Protein AF-A0A8H3E173-F1 (afdb_monomer_lite)

pLDDT: mean 79.34, std 15.33, range [39.03, 93.38]

Structure (mmCIF, N/CA/C/O backbone):
data_AF-A0A8H3E173-F1
#
_entry.id   AF-A0A8H3E173-F1
#
loop_
_atom_site.group_PDB
_atom_site.id
_atom_site.type_symbol
_atom_site.label_atom_id
_atom_site.label_alt_id
_atom_site.label_comp_id
_atom_site.label_asym_id
_atom_site.label_entity_id
_atom_site.label_seq_id
_atom_site.pdbx_PDB_ins_code
_atom_site.Cartn_x
_atom_site.Cartn_y
_atom_site.Cartn_z
_atom_site.occupancy
_atom_site.B_iso_or_equiv
_atom_site.auth_seq_id
_atom_site.auth_comp_id
_atom_site.auth_asym_id
_atom_site.auth_atom_id
_atom_site.pdbx_PDB_model_num
ATOM 1 N N . MET A 1 1 ? 4.899 8.721 -12.997 1.00 82.88 1 MET A N 1
ATOM 2 C CA . MET A 1 1 ? 3.476 8.652 -12.603 1.00 82.88 1 MET A CA 1
ATOM 3 C C . MET A 1 1 ? 3.398 8.851 -11.104 1.00 82.88 1 MET A C 1
ATOM 5 O O . MET A 1 1 ? 4.153 8.197 -10.402 1.00 82.88 1 MET A O 1
ATOM 9 N N . PHE A 1 2 ? 2.542 9.755 -10.637 1.00 87.56 2 PHE A N 1
ATOM 10 C CA . PHE A 1 2 ? 2.332 10.040 -9.216 1.00 87.56 2 PHE A CA 1
ATOM 11 C C . PHE A 1 2 ? 0.878 9.731 -8.856 1.00 87.56 2 PHE A C 1
ATOM 13 O O . PHE A 1 2 ? -0.016 10.046 -9.642 1.00 87.56 2 PHE A O 1
ATOM 20 N N . MET A 1 3 ? 0.651 9.103 -7.707 1.00 89.81 3 MET A N 1
ATOM 21 C CA . MET A 1 3 ? -0.681 8.792 -7.191 1.00 89.81 3 MET A CA 1
ATOM 22 C C . MET A 1 3 ? -0.664 8.699 -5.668 1.00 89.81 3 MET A C 1
ATOM 24 O O . MET A 1 3 ? 0.339 8.306 -5.083 1.00 89.81 3 MET A O 1
ATOM 28 N N . GLU A 1 4 ? -1.789 9.019 -5.040 1.00 90.00 4 GLU A N 1
ATOM 29 C CA . GLU A 1 4 ? -1.986 8.853 -3.600 1.00 90.00 4 GLU A CA 1
ATOM 30 C C . GLU A 1 4 ? -2.908 7.656 -3.358 1.00 90.00 4 GLU A C 1
ATOM 32 O O . GLU A 1 4 ? -3.947 7.521 -4.009 1.00 90.00 4 GLU A O 1
ATOM 37 N N . LEU A 1 5 ? -2.521 6.765 -2.448 1.00 86.81 5 LEU A N 1
ATOM 38 C CA . LEU A 1 5 ? -3.260 5.552 -2.118 1.00 86.81 5 LEU A CA 1
ATOM 39 C C . LEU A 1 5 ? -3.478 5.457 -0.609 1.00 86.81 5 LEU A C 1
ATOM 41 O O . LEU A 1 5 ? -2.612 5.810 0.183 1.00 86.81 5 LEU A O 1
ATOM 45 N N . ASN A 1 6 ? -4.614 4.888 -0.213 1.00 87.31 6 ASN A N 1
ATOM 46 C CA . ASN A 1 6 ? -4.816 4.375 1.138 1.00 87.31 6 ASN A CA 1
ATOM 47 C C . ASN A 1 6 ? -5.054 2.863 1.053 1.00 87.31 6 ASN A C 1
ATOM 49 O O . ASN A 1 6 ? -6.160 2.404 0.745 1.00 87.31 6 ASN A O 1
ATOM 53 N N . ALA A 1 7 ? -3.989 2.092 1.254 1.00 85.81 7 ALA A N 1
ATOM 54 C CA . ALA A 1 7 ? -3.975 0.658 1.019 1.00 85.81 7 ALA A CA 1
ATOM 55 C C . ALA A 1 7 ? -3.100 -0.057 2.041 1.00 85.81 7 ALA A C 1
ATOM 57 O O . ALA A 1 7 ? -2.172 0.528 2.578 1.00 85.81 7 ALA A O 1
ATOM 58 N N . SER A 1 8 ? -3.355 -1.345 2.272 1.00 86.50 8 SER A N 1
ATOM 59 C CA . SER A 1 8 ? -2.430 -2.193 3.039 1.00 86.50 8 SER A CA 1
ATOM 60 C C . SER A 1 8 ? -1.426 -2.897 2.129 1.00 86.50 8 SER A C 1
ATOM 62 O O . SER A 1 8 ? -0.326 -3.255 2.547 1.00 86.50 8 SER A O 1
ATOM 64 N N . THR A 1 9 ? -1.818 -3.138 0.879 1.00 90.44 9 THR A N 1
ATOM 65 C CA . THR A 1 9 ? -0.985 -3.779 -0.139 1.00 90.44 9 THR A CA 1
ATOM 66 C C . THR A 1 9 ? -1.381 -3.256 -1.517 1.00 90.44 9 THR A C 1
ATOM 68 O O . THR A 1 9 ? -2.565 -3.000 -1.759 1.00 90.44 9 THR A O 1
ATOM 71 N N . PHE A 1 10 ? -0.434 -3.168 -2.444 1.00 91.25 10 PHE A N 1
ATOM 72 C CA . PHE A 1 10 ? -0.756 -2.980 -3.856 1.00 91.25 10 PHE A CA 1
ATOM 73 C C . PHE A 1 10 ? 0.193 -3.772 -4.746 1.00 91.25 10 PH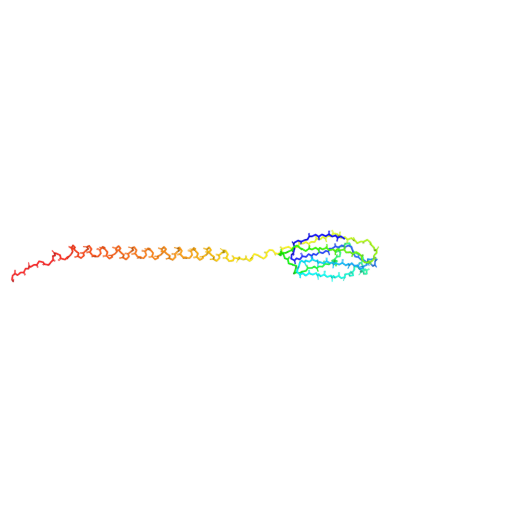E A C 1
ATOM 75 O O . PHE A 1 10 ? 1.341 -4.045 -4.390 1.00 91.25 10 PHE A O 1
ATOM 82 N N . VAL A 1 11 ? -0.305 -4.142 -5.920 1.00 92.69 11 VAL A N 1
ATOM 83 C CA . VAL A 1 11 ? 0.431 -4.894 -6.929 1.00 92.69 11 VAL A CA 1
ATOM 84 C C . VAL A 1 11 ? 0.259 -4.208 -8.270 1.00 92.69 11 VAL A C 1
ATOM 86 O O . VAL A 1 11 ? -0.843 -3.817 -8.658 1.00 92.69 11 VAL A O 1
ATOM 89 N N . MET A 1 12 ? 1.363 -4.086 -8.989 1.00 91.69 12 MET A N 1
ATOM 90 C CA . MET A 1 12 ? 1.410 -3.460 -10.294 1.00 91.69 12 MET A CA 1
ATOM 91 C C . MET A 1 12 ? 1.848 -4.463 -11.354 1.00 91.69 12 MET A C 1
ATOM 93 O O . MET A 1 12 ? 2.872 -5.138 -11.214 1.00 91.69 12 MET A O 1
ATOM 97 N N . TYR A 1 13 ? 1.085 -4.502 -12.441 1.00 91.31 13 TYR A N 1
ATOM 98 C CA . TYR A 1 13 ? 1.345 -5.297 -13.627 1.00 91.31 13 TYR A CA 1
ATOM 99 C C . TYR A 1 13 ? 1.519 -4.405 -14.850 1.00 91.31 13 TYR A C 1
ATOM 101 O O . TYR A 1 13 ? 0.906 -3.341 -14.967 1.00 91.31 13 TYR A O 1
ATOM 109 N N . GLY A 1 14 ? 2.326 -4.870 -15.790 1.00 90.62 14 GLY A N 1
ATOM 110 C CA . GLY A 1 14 ? 2.531 -4.198 -17.060 1.00 90.62 14 GLY A CA 1
ATOM 111 C C . GLY A 1 14 ? 3.533 -4.924 -17.947 1.00 90.62 14 GLY A C 1
ATOM 112 O O . GLY A 1 14 ? 4.022 -6.001 -17.584 1.00 90.62 14 GLY A O 1
ATOM 113 N N . PRO A 1 15 ? 3.839 -4.341 -19.115 1.00 89.19 15 PRO A N 1
ATOM 114 C CA . PRO A 1 15 ? 4.714 -4.954 -20.092 1.00 89.19 15 PRO A CA 1
ATOM 115 C C . PRO A 1 15 ? 6.145 -5.089 -19.575 1.00 89.19 15 PRO A C 1
ATOM 117 O O . PRO A 1 15 ? 6.719 -4.159 -19.005 1.00 89.19 15 PRO A O 1
ATOM 120 N N . CYS A 1 16 ? 6.727 -6.256 -19.820 1.00 88.38 16 CYS A N 1
ATOM 121 C CA . CYS A 1 16 ? 8.127 -6.557 -19.576 1.00 88.38 16 CYS A CA 1
ATOM 122 C C . CYS A 1 16 ? 8.744 -7.248 -20.795 1.00 88.38 16 CYS A C 1
ATOM 124 O O . CYS A 1 16 ? 8.045 -7.835 -21.618 1.00 88.38 16 CYS A O 1
ATOM 126 N N . GLY A 1 17 ? 10.067 -7.191 -20.926 1.00 86.88 17 GLY A N 1
ATOM 127 C CA . GLY A 1 17 ? 10.761 -7.781 -22.071 1.00 86.88 17 GLY A CA 1
ATOM 128 C C . GLY A 1 17 ? 12.201 -7.295 -22.205 1.00 86.88 17 GLY A C 1
ATOM 129 O O . GLY A 1 17 ? 12.649 -6.490 -21.394 1.00 86.88 17 GLY A O 1
ATOM 130 N N . PRO A 1 18 ? 12.950 -7.743 -23.221 1.00 85.00 18 PRO A N 1
ATOM 131 C CA . PRO A 1 18 ? 14.405 -7.568 -23.251 1.00 85.00 18 PRO A CA 1
ATOM 132 C C . PRO A 1 18 ? 14.830 -6.120 -23.521 1.00 85.00 18 PRO A C 1
ATOM 134 O O . PRO A 1 18 ? 15.9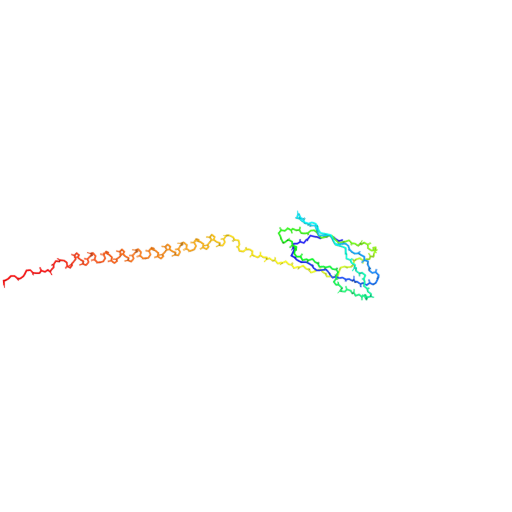54 -5.739 -23.220 1.00 85.00 18 PRO A O 1
ATOM 137 N N . LYS A 1 19 ? 13.920 -5.308 -24.073 1.00 83.06 19 LYS A N 1
ATOM 138 C CA . LYS A 1 19 ? 14.118 -3.875 -24.337 1.00 83.06 19 LYS A CA 1
ATOM 139 C C . LYS A 1 19 ? 13.587 -2.967 -23.222 1.00 83.06 19 LYS A C 1
ATOM 141 O O . LYS A 1 19 ? 13.671 -1.749 -23.345 1.00 83.06 19 LYS A O 1
ATOM 146 N N . HIS A 1 20 ? 13.003 -3.538 -22.170 1.00 82.56 20 HIS A N 1
ATOM 147 C CA . HIS A 1 20 ? 12.544 -2.776 -21.013 1.00 82.56 20 HIS A CA 1
ATOM 148 C C . HIS A 1 20 ? 13.702 -2.533 -20.042 1.00 82.56 20 HIS A C 1
ATOM 150 O O . HIS A 1 20 ? 14.688 -3.264 -20.047 1.00 82.56 20 HIS A O 1
ATOM 156 N N . GLY A 1 21 ? 13.596 -1.481 -19.232 1.00 86.75 21 GLY A N 1
ATOM 157 C CA . GLY A 1 21 ? 14.697 -0.997 -18.406 1.00 86.75 21 GLY A CA 1
ATOM 158 C C . GLY A 1 21 ? 14.450 -1.112 -16.906 1.00 86.75 21 GLY A C 1
ATOM 159 O O . GLY A 1 21 ? 13.714 -1.974 -16.416 1.00 86.75 21 GLY A O 1
ATOM 160 N N . LEU A 1 22 ? 15.085 -0.210 -16.168 1.00 89.88 22 LEU A N 1
ATOM 161 C CA . LEU A 1 22 ? 14.902 -0.066 -14.732 1.00 89.88 22 LEU A CA 1
ATOM 162 C C . LEU A 1 22 ? 13.744 0.892 -14.441 1.00 89.88 22 LEU A C 1
ATOM 164 O O . LEU A 1 22 ? 13.593 1.928 -15.085 1.00 89.88 22 LEU A O 1
ATOM 168 N N . MET A 1 23 ? 12.961 0.550 -13.431 1.00 90.75 23 MET A N 1
ATOM 169 C CA . MET A 1 23 ? 11.872 1.352 -12.889 1.00 90.75 23 MET A CA 1
ATOM 170 C C . MET A 1 23 ? 12.192 1.675 -11.435 1.00 90.75 23 MET A C 1
ATOM 172 O O . MET A 1 23 ? 12.660 0.808 -10.705 1.00 90.75 23 MET A O 1
ATOM 176 N N . ARG A 1 24 ? 11.925 2.901 -10.994 1.00 92.50 24 ARG A N 1
ATOM 177 C CA . ARG A 1 24 ? 11.987 3.284 -9.584 1.00 92.50 24 ARG A CA 1
ATOM 178 C C . ARG A 1 24 ? 10.576 3.453 -9.049 1.00 92.50 24 ARG A C 1
ATOM 180 O O . ARG A 1 24 ? 9.769 4.147 -9.657 1.00 92.50 24 ARG A O 1
ATOM 187 N N . VAL A 1 25 ? 10.307 2.812 -7.920 1.00 92.56 25 VAL A N 1
ATOM 188 C CA . VAL A 1 25 ? 9.087 2.984 -7.139 1.00 92.56 25 VAL A CA 1
ATOM 189 C C . VAL A 1 25 ? 9.475 3.619 -5.824 1.00 92.56 25 VAL A C 1
ATOM 191 O O . VAL A 1 25 ? 10.269 3.054 -5.074 1.00 92.56 25 VAL A O 1
ATOM 194 N N . THR A 1 26 ? 8.912 4.781 -5.555 1.00 93.38 26 THR A N 1
ATOM 195 C CA . THR A 1 26 ? 9.029 5.462 -4.274 1.00 93.38 26 THR A CA 1
ATOM 196 C C . THR A 1 26 ? 7.653 5.471 -3.635 1.00 93.38 26 THR A C 1
ATOM 198 O O . THR A 1 26 ? 6.680 5.854 -4.278 1.00 93.38 26 THR A O 1
ATOM 201 N N . ILE A 1 27 ? 7.578 5.011 -2.395 1.00 92.38 27 ILE A N 1
ATOM 202 C CA . ILE A 1 27 ? 6.388 5.024 -1.554 1.00 92.38 27 ILE A CA 1
ATOM 203 C C . ILE A 1 27 ? 6.737 5.913 -0.373 1.00 92.38 27 ILE A C 1
ATOM 205 O O . ILE A 1 27 ? 7.604 5.561 0.423 1.00 92.38 27 ILE A O 1
ATOM 209 N N . ASP A 1 28 ? 6.109 7.074 -0.291 1.00 91.25 28 ASP A N 1
ATOM 210 C CA . ASP A 1 28 ? 6.354 8.034 0.771 1.00 91.25 28 ASP A CA 1
ATOM 211 C C . ASP A 1 28 ? 5.118 8.193 1.650 1.00 91.25 28 ASP A C 1
ATOM 213 O O . ASP A 1 28 ? 3.999 8.350 1.166 1.00 91.25 28 ASP A O 1
ATOM 217 N N . ASN A 1 29 ? 5.322 8.143 2.958 1.00 86.31 29 ASN A N 1
ATOM 218 C CA . ASN A 1 29 ? 4.293 8.360 3.959 1.00 86.31 29 ASN A CA 1
ATOM 219 C C . ASN A 1 29 ? 4.904 9.177 5.098 1.00 86.31 29 ASN A C 1
ATOM 221 O O . ASN A 1 29 ? 6.105 9.133 5.348 1.00 86.31 29 ASN A O 1
ATOM 225 N N . LYS A 1 30 ? 4.060 9.860 5.871 1.00 79.81 30 LYS A N 1
ATOM 226 C CA . LYS A 1 30 ? 4.444 10.639 7.057 1.00 79.81 30 LYS A CA 1
ATOM 227 C C . LYS A 1 30 ? 5.308 9.872 8.066 1.00 79.81 30 LYS A C 1
ATOM 229 O O . LYS A 1 30 ? 5.972 10.506 8.879 1.00 79.81 30 LYS A O 1
ATOM 234 N N . ILE A 1 31 ? 5.246 8.540 8.063 1.00 77.19 31 ILE A N 1
ATOM 235 C CA . ILE A 1 31 ? 5.968 7.673 9.003 1.00 77.19 31 ILE A CA 1
ATOM 236 C C . ILE A 1 31 ? 7.250 7.109 8.379 1.00 77.19 31 ILE A C 1
ATOM 238 O O . ILE A 1 31 ? 8.263 6.992 9.066 1.00 77.19 31 ILE A O 1
ATOM 242 N N . GLN A 1 32 ? 7.213 6.735 7.099 1.00 78.88 32 GLN A N 1
ATOM 243 C CA . GLN A 1 32 ? 8.311 6.040 6.439 1.00 78.88 32 GLN A CA 1
ATOM 244 C C . GLN A 1 32 ? 8.297 6.302 4.934 1.00 78.88 32 GLN A C 1
ATOM 246 O O . GLN A 1 32 ? 7.261 6.163 4.286 1.00 78.88 32 GLN A O 1
ATOM 251 N N . SER A 1 33 ? 9.478 6.579 4.386 1.00 86.19 33 SER A N 1
ATOM 252 C CA . SER A 1 33 ? 9.726 6.627 2.947 1.00 86.19 33 SER A CA 1
ATOM 253 C C . SER A 1 33 ? 10.488 5.370 2.523 1.00 86.19 33 SER A C 1
ATOM 255 O O . SER A 1 33 ? 11.531 5.034 3.089 1.00 86.19 33 SER A O 1
ATOM 257 N N . GLN A 1 34 ? 9.972 4.653 1.531 1.00 88.88 34 GLN A N 1
ATOM 258 C CA . GLN A 1 34 ? 10.586 3.470 0.938 1.00 88.88 34 GLN A CA 1
ATOM 259 C C . GLN A 1 34 ? 10.850 3.717 -0.542 1.00 88.88 34 GLN A C 1
ATOM 261 O O . GLN A 1 34 ? 10.001 4.230 -1.264 1.00 88.88 34 GLN A O 1
ATOM 266 N N . GLN A 1 35 ? 12.026 3.318 -1.016 1.00 92.50 35 GLN A N 1
ATOM 267 C CA . GLN A 1 35 ? 12.379 3.407 -2.426 1.00 92.50 35 GLN A CA 1
ATOM 268 C C . GLN A 1 35 ? 12.939 2.072 -2.896 1.00 92.50 35 GLN A C 1
ATOM 270 O O . GLN A 1 35 ? 13.853 1.521 -2.283 1.00 92.50 35 GLN A O 1
ATOM 275 N N . GLN A 1 36 ? 12.427 1.576 -4.017 1.00 92.00 36 GLN A N 1
ATOM 276 C CA . GLN A 1 36 ? 12.883 0.340 -4.629 1.00 92.00 36 GLN A CA 1
ATOM 277 C C . GLN A 1 36 ? 13.094 0.524 -6.129 1.00 92.00 36 GLN A C 1
ATOM 279 O O . GLN A 1 36 ? 12.267 1.100 -6.834 1.00 92.00 36 GLN A O 1
ATOM 284 N N . ILE A 1 37 ? 14.217 0.011 -6.625 1.00 92.12 37 ILE A N 1
ATOM 285 C CA . ILE A 1 37 ? 14.499 -0.065 -8.057 1.00 92.12 37 ILE A CA 1
ATOM 286 C C . ILE A 1 37 ? 14.173 -1.483 -8.515 1.00 92.12 37 ILE A C 1
ATOM 288 O O . ILE A 1 37 ? 14.640 -2.457 -7.925 1.00 92.12 37 ILE A O 1
ATOM 292 N N . VAL A 1 38 ? 13.368 -1.595 -9.565 1.00 90.12 38 VAL A N 1
ATOM 293 C CA . VAL A 1 38 ? 12.924 -2.861 -10.134 1.00 90.12 38 VAL A CA 1
ATOM 294 C C . VAL A 1 38 ? 13.418 -3.004 -11.558 1.00 90.12 38 VAL A C 1
ATOM 296 O O . VAL A 1 38 ? 13.330 -2.081 -12.369 1.00 90.12 38 VAL A O 1
ATOM 299 N N . ASN A 1 39 ? 13.910 -4.197 -11.872 1.00 89.44 39 ASN A N 1
ATOM 300 C CA . ASN A 1 39 ? 14.286 -4.551 -13.223 1.00 89.44 39 ASN A CA 1
ATOM 301 C C . ASN A 1 39 ? 13.088 -5.124 -13.990 1.00 89.44 39 ASN A C 1
ATOM 303 O O . ASN A 1 39 ? 12.568 -6.186 -13.648 1.00 89.44 39 ASN A O 1
ATOM 307 N N . THR A 1 40 ? 12.675 -4.422 -15.044 1.00 87.31 40 THR A N 1
ATOM 308 C CA . THR A 1 40 ? 11.599 -4.859 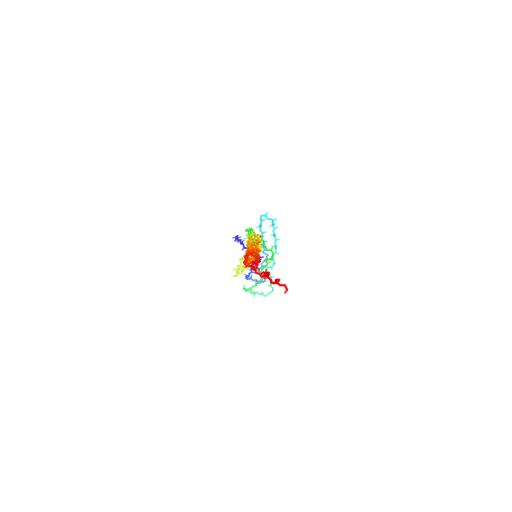-15.945 1.00 87.31 40 THR A CA 1
ATOM 309 C C . THR A 1 40 ? 12.133 -5.546 -17.207 1.00 87.31 40 THR A C 1
ATOM 311 O O . THR A 1 40 ? 11.348 -6.040 -18.019 1.00 87.31 40 THR A O 1
ATOM 314 N N . SER A 1 41 ? 13.462 -5.650 -17.358 1.00 87.88 41 SER A N 1
ATOM 315 C CA . SER A 1 41 ? 14.079 -6.443 -18.423 1.00 87.88 41 SER A CA 1
ATOM 316 C C . SER A 1 41 ? 13.870 -7.937 -18.180 1.00 87.88 41 SER A C 1
ATOM 318 O O . SER A 1 41 ? 14.214 -8.476 -17.126 1.00 87.88 41 SER A O 1
ATOM 320 N N . ARG A 1 42 ? 13.281 -8.621 -19.161 1.00 85.88 42 ARG A N 1
ATOM 321 C CA . ARG A 1 42 ? 13.092 -10.079 -19.145 1.00 85.88 42 ARG A CA 1
ATOM 322 C C . ARG A 1 42 ? 13.422 -10.680 -20.507 1.00 85.88 42 ARG A C 1
ATOM 324 O O . ARG A 1 42 ? 13.201 -10.016 -21.512 1.00 85.88 42 ARG A O 1
ATOM 331 N N . PRO A 1 43 ? 13.913 -11.929 -20.576 1.00 85.75 43 PRO A N 1
ATOM 332 C CA . PRO A 1 43 ? 14.263 -12.554 -21.852 1.00 85.75 43 PRO A CA 1
ATOM 333 C C . PRO A 1 43 ? 13.047 -12.748 -22.769 1.00 85.75 43 PRO A C 1
ATOM 335 O O . PRO A 1 43 ? 13.175 -12.671 -23.987 1.00 85.75 43 PRO A O 1
ATOM 338 N N . ILE A 1 44 ? 11.865 -12.961 -22.188 1.00 85.75 44 ILE A N 1
ATOM 339 C CA . ILE A 1 44 ? 10.608 -13.157 -22.912 1.00 85.75 44 ILE A CA 1
ATOM 340 C C . ILE A 1 44 ? 9.756 -11.904 -22.737 1.00 85.75 44 ILE A C 1
ATOM 342 O O . ILE A 1 44 ? 9.525 -11.466 -21.608 1.00 85.75 44 ILE A O 1
ATOM 346 N N . ALA A 1 45 ? 9.303 -11.337 -23.856 1.00 87.56 45 ALA A N 1
ATOM 347 C CA . ALA A 1 45 ? 8.378 -10.215 -23.842 1.00 87.56 45 ALA A CA 1
ATOM 348 C C . ALA A 1 45 ? 6.969 -10.690 -23.464 1.00 87.56 45 ALA A C 1
ATOM 350 O O . ALA A 1 45 ? 6.474 -11.678 -24.004 1.00 87.56 45 ALA A O 1
ATOM 351 N N . SER A 1 46 ? 6.325 -9.986 -22.541 1.00 87.31 46 SER A N 1
ATOM 352 C CA . SER A 1 46 ? 4.941 -10.231 -22.144 1.00 87.31 46 SER A CA 1
ATOM 353 C C . SER A 1 46 ? 4.304 -8.922 -21.700 1.00 87.31 46 SER A C 1
ATOM 355 O O . SER A 1 46 ? 4.969 -8.077 -21.107 1.00 87.31 46 SER A O 1
ATOM 357 N N . ASN A 1 47 ? 3.016 -8.753 -21.987 1.00 85.19 47 ASN A N 1
ATOM 358 C CA . ASN A 1 47 ? 2.290 -7.526 -21.661 1.00 85.19 47 ASN A CA 1
ATOM 359 C C . ASN A 1 47 ? 1.839 -7.475 -20.195 1.00 85.19 47 ASN A C 1
ATOM 361 O O . ASN A 1 47 ? 1.676 -6.386 -19.660 1.00 85.19 47 ASN A O 1
ATOM 365 N N . SER A 1 48 ? 1.722 -8.633 -19.536 1.00 87.44 48 SER A N 1
ATOM 366 C CA . SER A 1 48 ? 1.093 -8.766 -18.216 1.00 87.44 48 SER A CA 1
ATOM 367 C C . SER A 1 48 ? 2.053 -9.353 -17.178 1.00 87.44 48 SER A C 1
ATOM 369 O O . SER A 1 48 ? 1.775 -10.366 -16.534 1.00 87.44 48 SER A O 1
ATOM 371 N N . CYS A 1 49 ? 3.225 -8.741 -17.019 1.00 89.56 49 CYS A N 1
ATOM 372 C CA . CYS A 1 49 ? 4.207 -9.155 -16.022 1.00 89.56 49 CYS A CA 1
ATOM 373 C C . CYS A 1 49 ? 3.944 -8.475 -14.680 1.00 89.56 49 CYS A C 1
ATOM 375 O O . CYS A 1 49 ? 3.582 -7.302 -14.645 1.00 89.56 49 CYS A O 1
ATOM 377 N N . LEU A 1 50 ? 4.189 -9.173 -13.567 1.00 91.00 50 LEU A N 1
ATOM 378 C CA . LEU A 1 50 ? 4.260 -8.527 -12.255 1.00 91.00 50 LEU A CA 1
ATOM 379 C C . LEU A 1 50 ? 5.511 -7.645 -12.218 1.00 91.00 50 LEU A C 1
ATOM 381 O O . LEU A 1 50 ? 6.634 -8.150 -12.302 1.00 91.00 50 LEU A O 1
ATOM 385 N N . LEU A 1 51 ? 5.295 -6.334 -12.127 1.00 90.44 51 LEU A N 1
ATOM 386 C CA . LEU A 1 51 ? 6.354 -5.331 -12.096 1.00 90.44 51 LEU A CA 1
ATOM 387 C C . LEU A 1 51 ? 6.745 -4.997 -10.664 1.00 90.44 51 LEU A C 1
ATOM 389 O O . LEU A 1 51 ? 7.924 -4.858 -10.381 1.00 90.44 51 LEU A O 1
ATOM 393 N N . PHE A 1 52 ? 5.780 -4.875 -9.756 1.00 92.00 52 PHE A N 1
ATOM 394 C CA . PHE A 1 52 ? 6.064 -4.503 -8.375 1.00 92.00 52 PHE A CA 1
ATOM 395 C C . PHE A 1 52 ? 4.956 -4.969 -7.431 1.00 92.00 52 PHE A C 1
ATOM 397 O O . PHE A 1 52 ? 3.790 -5.033 -7.821 1.00 92.00 52 PHE A O 1
ATOM 404 N N . GLN A 1 53 ? 5.324 -5.262 -6.185 1.00 93.06 53 GLN A N 1
ATOM 405 C CA . GLN A 1 53 ? 4.387 -5.544 -5.104 1.00 93.06 53 GLN A CA 1
ATOM 406 C C . GLN A 1 53 ? 4.863 -4.874 -3.814 1.00 93.06 53 GLN A C 1
ATOM 408 O O . GLN A 1 53 ? 6.032 -4.994 -3.450 1.00 93.06 53 GLN A O 1
ATOM 413 N N . ALA A 1 54 ? 3.946 -4.214 -3.114 1.00 89.88 54 ALA A N 1
ATOM 414 C CA . ALA A 1 54 ? 4.159 -3.692 -1.772 1.00 89.88 54 ALA A CA 1
ATOM 415 C C . ALA A 1 54 ? 3.168 -4.322 -0.798 1.00 89.88 54 ALA A C 1
ATOM 417 O O . ALA A 1 54 ? 2.003 -4.565 -1.127 1.00 89.88 54 ALA A O 1
ATOM 418 N N . TRP A 1 55 ? 3.651 -4.573 0.412 1.00 88.12 55 TRP A N 1
ATOM 419 C CA . TRP A 1 55 ? 2.903 -5.172 1.505 1.00 88.12 55 TRP A CA 1
ATOM 420 C C . TRP A 1 55 ? 3.170 -4.409 2.798 1.00 88.12 55 TRP A C 1
ATOM 422 O O . TRP A 1 55 ? 4.181 -3.723 2.919 1.00 88.12 55 TRP A O 1
ATOM 432 N N . SER A 1 56 ? 2.263 -4.556 3.767 1.00 83.25 56 SER A N 1
ATOM 433 C CA . SER A 1 56 ? 2.362 -3.909 5.081 1.00 83.25 56 SER A CA 1
ATOM 434 C C . SER A 1 56 ? 2.390 -2.375 5.028 1.00 83.25 56 SER A C 1
ATOM 436 O O . SER A 1 56 ? 3.042 -1.727 5.847 1.00 83.25 56 SER A O 1
ATOM 438 N N . LEU A 1 57 ? 1.660 -1.794 4.081 1.00 84.62 57 LEU A N 1
ATOM 439 C CA . LEU A 1 57 ? 1.432 -0.358 4.033 1.00 84.62 57 LEU A CA 1
ATOM 440 C C . LEU A 1 57 ? 0.476 0.071 5.151 1.00 84.62 57 LEU A C 1
ATOM 442 O O . LEU A 1 57 ? -0.409 -0.683 5.574 1.00 84.62 57 LEU A O 1
ATOM 446 N N . SER A 1 58 ? 0.692 1.277 5.665 1.00 78.94 58 SER A N 1
ATOM 447 C CA . SER A 1 58 ? -0.085 1.811 6.778 1.00 78.94 58 SER A CA 1
ATOM 448 C C . SER A 1 58 ? -1.430 2.329 6.276 1.00 78.94 58 SER A C 1
ATOM 450 O O . SER A 1 58 ? -1.499 3.376 5.653 1.00 78.94 58 SER A O 1
ATOM 452 N N . VAL A 1 59 ? -2.527 1.660 6.639 1.00 76.19 59 VAL A N 1
ATOM 453 C CA . VAL A 1 59 ? -3.901 2.107 6.307 1.00 76.19 59 VAL A CA 1
ATOM 454 C C . VAL A 1 59 ? -4.309 3.373 7.089 1.00 76.19 59 VAL A C 1
ATOM 456 O O . VAL A 1 59 ? -5.324 4.012 6.810 1.00 76.19 59 VAL A O 1
ATOM 459 N N . LEU A 1 60 ? -3.525 3.749 8.106 1.00 77.88 60 LEU A N 1
ATOM 460 C CA . LEU A 1 60 ? -3.786 4.910 8.962 1.00 77.88 60 LEU A CA 1
ATOM 461 C C . LEU A 1 60 ? -3.401 6.240 8.297 1.00 77.88 60 LEU A C 1
ATOM 463 O O . LEU A 1 60 ? -3.827 7.298 8.762 1.00 77.88 60 LEU A O 1
ATOM 467 N N . SER A 1 61 ? -2.602 6.211 7.230 1.00 77.12 61 SER A N 1
ATOM 468 C CA . SER A 1 61 ? -2.102 7.408 6.557 1.00 77.12 61 SER A CA 1
ATOM 469 C C . SER A 1 61 ? -2.017 7.201 5.046 1.00 77.12 61 SER A C 1
ATOM 471 O O . SER A 1 61 ? -1.770 6.099 4.580 1.00 77.12 61 SER A O 1
ATOM 473 N N . LEU A 1 62 ? -2.244 8.268 4.276 1.00 84.94 62 LEU A N 1
ATOM 474 C CA . LEU A 1 62 ? -2.125 8.230 2.817 1.00 84.94 62 LEU A CA 1
ATOM 475 C C . LEU A 1 62 ? -0.664 8.002 2.408 1.00 84.94 62 LEU A C 1
ATOM 477 O O . LEU A 1 62 ? 0.221 8.733 2.857 1.00 84.94 62 LEU A O 1
ATOM 481 N N . ASP A 1 63 ? -0.450 7.016 1.541 1.00 88.44 63 ASP A N 1
ATOM 482 C CA . ASP A 1 63 ? 0.818 6.746 0.877 1.00 88.44 63 ASP A CA 1
ATOM 483 C C . ASP A 1 63 ? 0.871 7.492 -0.458 1.00 88.44 63 ASP A C 1
ATOM 485 O O . ASP A 1 63 ? -0.034 7.392 -1.288 1.00 88.44 63 ASP A O 1
ATOM 489 N N . GLN A 1 64 ? 1.964 8.200 -0.700 1.00 92.00 64 GLN A N 1
ATOM 490 C CA . GLN A 1 64 ? 2.276 8.810 -1.982 1.00 92.00 64 GLN A CA 1
ATOM 491 C C . GLN A 1 64 ? 3.171 7.866 -2.777 1.00 92.00 64 GLN A C 1
ATOM 493 O O . GLN A 1 64 ? 4.289 7.560 -2.370 1.00 92.00 64 GLN A O 1
ATOM 498 N N . VAL A 1 65 ? 2.692 7.401 -3.927 1.00 91.31 65 VAL A N 1
ATOM 499 C CA . VAL A 1 65 ? 3.436 6.494 -4.799 1.00 91.31 65 VAL A CA 1
ATOM 500 C C . VAL A 1 65 ? 3.882 7.211 -6.059 1.00 91.31 65 VAL A C 1
ATOM 502 O O . VAL A 1 65 ? 3.079 7.671 -6.872 1.00 91.31 65 VAL A O 1
ATOM 505 N N . LEU A 1 66 ? 5.199 7.257 -6.234 1.00 91.88 66 LEU A N 1
ATOM 506 C CA . LEU A 1 66 ? 5.872 7.804 -7.396 1.00 91.88 66 LEU A CA 1
ATOM 507 C C . LEU A 1 66 ? 6.565 6.676 -8.162 1.00 91.88 66 LEU A C 1
ATOM 509 O O . LEU A 1 66 ? 7.420 5.967 -7.638 1.00 91.88 66 LEU A O 1
ATOM 513 N N . ILE A 1 67 ? 6.195 6.530 -9.428 1.00 90.62 67 ILE A N 1
ATOM 514 C CA . ILE A 1 67 ? 6.790 5.578 -10.362 1.00 90.62 67 ILE A CA 1
ATOM 515 C C . ILE A 1 67 ? 7.544 6.349 -11.431 1.00 90.62 67 ILE A C 1
ATOM 517 O O . ILE A 1 67 ? 6.956 7.147 -12.171 1.00 90.62 67 ILE A O 1
ATOM 521 N N . GLU A 1 68 ? 8.830 6.067 -11.559 1.00 90.50 68 GLU A N 1
ATOM 522 C CA . GLU A 1 68 ? 9.713 6.710 -12.522 1.00 90.50 68 GLU A CA 1
ATOM 523 C C . GLU A 1 68 ? 10.407 5.677 -13.400 1.00 90.50 68 GLU A C 1
ATOM 525 O O . GLU A 1 68 ? 10.799 4.599 -12.949 1.00 90.50 68 GLU A O 1
ATOM 530 N N . ASN A 1 69 ? 10.579 6.028 -14.673 1.00 88.50 69 ASN A N 1
ATOM 531 C CA . ASN A 1 69 ? 11.400 5.244 -15.578 1.00 88.50 69 ASN A CA 1
ATOM 532 C C . ASN A 1 69 ? 12.847 5.710 -15.493 1.00 88.50 69 ASN A C 1
ATOM 534 O O . ASN A 1 69 ? 13.129 6.872 -15.765 1.00 88.50 69 ASN A O 1
ATOM 538 N N . LEU A 1 70 ? 13.758 4.799 -15.172 1.00 88.19 70 LEU A N 1
ATOM 539 C CA . LEU A 1 70 ? 15.194 5.067 -15.190 1.00 88.19 70 LEU A CA 1
ATOM 540 C C . LEU A 1 70 ? 15.857 4.594 -16.493 1.00 88.19 70 LEU A C 1
ATOM 542 O O . LEU A 1 70 ? 16.964 5.013 -16.806 1.00 88.19 70 LEU A O 1
ATOM 546 N N . GLY A 1 71 ? 15.200 3.720 -17.260 1.00 75.69 71 GLY A N 1
ATOM 547 C CA . GLY A 1 71 ? 15.751 3.083 -18.458 1.00 75.69 71 GLY A CA 1
ATOM 548 C C . GLY A 1 71 ? 15.472 3.795 -19.784 1.00 75.69 71 GLY A C 1
ATOM 549 O O . GLY A 1 71 ? 15.684 3.188 -20.829 1.00 75.69 71 GLY A O 1
ATOM 550 N N . GLY A 1 72 ? 14.940 5.022 -19.776 1.00 65.50 72 GLY A N 1
ATOM 551 C CA . GLY A 1 72 ? 14.718 5.844 -20.982 1.00 65.50 72 GLY A CA 1
ATOM 552 C C . GLY A 1 72 ? 13.658 5.341 -21.981 1.00 65.50 72 GLY A C 1
ATOM 553 O O . GLY A 1 72 ? 13.328 6.055 -22.922 1.00 65.50 72 GLY A O 1
ATOM 554 N N . GLY A 1 73 ? 13.110 4.136 -21.796 1.00 71.56 73 GLY A N 1
ATOM 555 C CA . GLY A 1 73 ? 12.024 3.585 -22.615 1.00 71.56 73 GLY A CA 1
ATOM 556 C C . GLY A 1 73 ? 10.630 4.119 -22.251 1.00 71.56 73 GLY A C 1
ATOM 557 O O . GLY A 1 73 ? 10.469 5.010 -21.418 1.00 71.56 73 GLY A O 1
ATOM 558 N N . MET A 1 74 ? 9.585 3.527 -22.835 1.00 68.19 74 MET A N 1
ATOM 559 C CA . MET A 1 74 ? 8.202 3.800 -22.428 1.00 68.19 74 MET A CA 1
ATOM 560 C C . MET A 1 74 ? 7.823 2.882 -21.259 1.00 68.19 74 MET A C 1
ATOM 562 O O . MET A 1 74 ? 7.949 1.661 -21.361 1.00 68.19 74 MET A O 1
ATOM 566 N N . LEU A 1 75 ? 7.391 3.462 -20.137 1.00 73.81 75 LEU A N 1
ATOM 567 C CA . LEU A 1 75 ? 6.962 2.703 -18.963 1.00 73.81 75 LEU A CA 1
ATOM 568 C C . LEU A 1 75 ? 5.450 2.503 -19.050 1.00 73.81 75 LEU A C 1
ATOM 570 O O . LEU A 1 75 ? 4.681 3.450 -18.900 1.00 73.81 75 LEU A O 1
ATOM 574 N N . GLY A 1 76 ? 5.043 1.279 -19.375 1.00 74.62 76 GLY A N 1
ATOM 575 C CA . GLY A 1 76 ? 3.640 0.891 -19.444 1.00 74.62 76 GLY A CA 1
ATOM 576 C C . GLY A 1 76 ? 3.184 0.300 -18.118 1.00 74.62 76 GLY A C 1
ATOM 577 O O . GLY A 1 76 ? 3.859 -0.563 -17.559 1.00 74.62 76 GLY A O 1
ATOM 578 N N . VAL A 1 77 ? 2.028 0.741 -17.635 1.00 81.62 77 VAL A N 1
ATOM 579 C CA . VAL A 1 77 ? 1.304 0.087 -16.542 1.00 81.62 77 VAL A CA 1
ATOM 580 C C . VAL A 1 77 ? 0.009 -0.439 -17.134 1.00 81.62 77 VAL A C 1
ATOM 582 O O . VAL A 1 77 ? -0.770 0.343 -17.669 1.00 81.62 77 VAL A O 1
ATOM 585 N N . GLU A 1 78 ? -0.201 -1.752 -17.088 1.00 84.06 78 GLU A N 1
ATOM 586 C CA . GLU A 1 78 ? -1.414 -2.369 -17.636 1.00 84.06 78 GLU A CA 1
ATOM 587 C C . GLU A 1 78 ? -2.497 -2.494 -16.564 1.00 84.06 78 GLU A C 1
ATOM 589 O O . GLU A 1 78 ? -3.658 -2.167 -16.800 1.00 84.06 78 GLU A O 1
ATOM 594 N N . ARG A 1 79 ? -2.124 -2.951 -15.363 1.00 87.31 79 ARG A N 1
ATOM 595 C CA . ARG A 1 79 ? -3.073 -3.154 -14.267 1.00 87.31 79 ARG A CA 1
ATOM 596 C C . ARG A 1 79 ? -2.460 -2.766 -12.935 1.00 87.31 79 ARG A C 1
ATOM 598 O O . ARG A 1 79 ? -1.340 -3.151 -12.613 1.00 87.31 79 ARG A O 1
ATOM 605 N N . PHE A 1 80 ? -3.243 -2.056 -12.138 1.00 88.88 80 PHE A N 1
ATOM 606 C CA . PHE A 1 80 ? -2.890 -1.665 -10.784 1.00 88.88 80 PHE A CA 1
ATOM 607 C C . PHE A 1 80 ? -3.967 -2.176 -9.827 1.00 88.88 80 PHE A C 1
ATOM 609 O O . PHE A 1 80 ? -5.124 -1.772 -9.924 1.00 88.88 80 PHE A O 1
ATOM 616 N N . ASN A 1 81 ? -3.592 -3.101 -8.944 1.00 89.06 81 ASN A N 1
ATOM 617 C CA . ASN A 1 81 ? -4.490 -3.712 -7.972 1.00 89.06 81 ASN A CA 1
ATOM 618 C C . ASN A 1 81 ? -4.141 -3.220 -6.575 1.00 89.06 81 ASN A C 1
ATOM 620 O O . ASN A 1 81 ? -3.005 -3.358 -6.126 1.00 89.06 81 ASN A O 1
ATOM 624 N N . VAL A 1 82 ? -5.142 -2.707 -5.871 1.00 88.19 82 VAL A N 1
ATOM 625 C CA . VAL A 1 82 ? -5.004 -2.171 -4.519 1.00 88.19 82 VAL A CA 1
ATOM 626 C C . VAL A 1 82 ? -5.896 -2.973 -3.595 1.00 88.19 82 VAL A C 1
ATOM 628 O O . VAL A 1 82 ? -7.064 -3.192 -3.906 1.00 88.19 82 VAL A O 1
ATOM 631 N N . THR A 1 83 ? -5.349 -3.419 -2.467 1.00 85.75 83 THR A N 1
ATOM 632 C CA . THR A 1 83 ? -6.130 -4.104 -1.435 1.00 85.75 83 THR A CA 1
ATOM 633 C C . THR A 1 83 ? -5.952 -3.381 -0.112 1.00 85.75 83 THR A C 1
ATOM 635 O O . THR A 1 83 ? -4.825 -3.137 0.329 1.00 85.75 83 THR A O 1
ATOM 638 N N . THR A 1 84 ? -7.077 -3.069 0.524 1.00 81.56 84 THR A N 1
ATOM 639 C CA . THR A 1 84 ? -7.128 -2.400 1.822 1.00 81.56 84 THR A CA 1
ATOM 640 C C . THR A 1 84 ? -7.717 -3.361 2.842 1.00 81.56 84 THR A C 1
ATOM 642 O O . THR A 1 84 ? -8.901 -3.688 2.793 1.00 81.56 84 THR A O 1
ATOM 645 N N . LEU A 1 85 ? -6.890 -3.825 3.775 1.00 73.56 85 LEU A N 1
ATOM 646 C CA . LEU A 1 85 ? -7.343 -4.581 4.934 1.00 73.56 85 LEU A CA 1
ATOM 647 C C . LEU A 1 85 ? -7.777 -3.593 6.018 1.00 73.56 85 LEU A C 1
ATOM 649 O O . LEU A 1 85 ? -6.950 -3.017 6.721 1.00 73.56 85 LEU A O 1
ATOM 653 N N . GLN A 1 86 ? -9.087 -3.390 6.158 1.00 63.12 86 GLN A N 1
ATOM 654 C CA . GLN A 1 86 ? -9.639 -2.700 7.320 1.00 63.12 86 GLN A CA 1
ATOM 655 C C . GLN A 1 86 ? -9.575 -3.644 8.520 1.00 63.12 86 GLN A C 1
ATOM 657 O O . GLN A 1 86 ? -10.458 -4.474 8.733 1.00 63.12 86 GLN A O 1
ATOM 662 N N . ILE A 1 87 ? -8.503 -3.538 9.303 1.00 61.09 87 ILE A N 1
ATOM 663 C CA . ILE A 1 87 ? -8.441 -4.197 10.603 1.00 61.09 87 ILE A CA 1
ATOM 664 C C . ILE A 1 87 ? -9.384 -3.413 11.518 1.00 61.09 87 ILE A C 1
ATOM 666 O O . ILE A 1 87 ? -9.045 -2.336 12.008 1.00 61.09 87 ILE A O 1
ATOM 670 N N . TYR A 1 88 ? -10.600 -3.929 11.709 1.00 52.22 88 TYR A N 1
ATOM 671 C CA . TYR A 1 88 ? -11.507 -3.441 12.740 1.00 52.22 88 TYR A CA 1
ATOM 672 C C . TYR A 1 88 ? -10.895 -3.772 14.098 1.00 52.22 88 TYR A C 1
ATOM 674 O O . TYR A 1 88 ? -11.137 -4.832 14.674 1.00 52.22 88 TYR A O 1
ATOM 682 N N . TYR A 1 89 ? -10.098 -2.850 14.629 1.00 49.47 89 TYR A N 1
ATOM 683 C CA . TYR A 1 89 ? -9.883 -2.814 16.062 1.00 49.47 89 TYR A CA 1
ATOM 684 C C . TYR A 1 89 ? -11.252 -2.543 16.677 1.00 49.47 89 TYR A C 1
ATOM 686 O O . TYR A 1 89 ? -11.829 -1.471 16.485 1.00 49.47 89 TYR A O 1
ATOM 694 N N . VAL A 1 90 ? -11.802 -3.542 17.369 1.00 50.91 90 VAL A N 1
ATOM 695 C CA . VAL A 1 90 ? -12.952 -3.372 18.258 1.00 50.91 90 VAL A CA 1
ATOM 696 C C . VAL A 1 90 ? -12.478 -2.448 19.377 1.00 50.91 90 VAL A C 1
ATOM 698 O O . VAL A 1 90 ? -12.012 -2.883 20.425 1.00 50.91 90 VAL A O 1
ATOM 701 N N . GLY A 1 91 ? -12.482 -1.149 19.087 1.00 42.62 91 GLY A N 1
ATOM 702 C CA . GLY A 1 91 ? -12.009 -0.113 19.982 1.00 42.62 91 GLY A CA 1
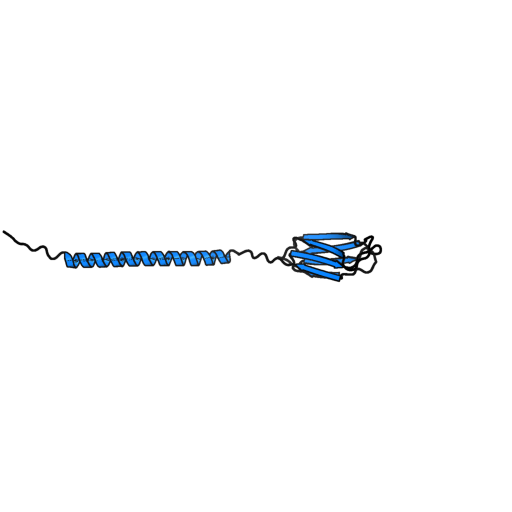ATOM 703 C C . GLY A 1 91 ? -12.864 -0.081 21.241 1.00 42.62 91 GLY A C 1
ATOM 704 O O . GLY A 1 91 ? -14.080 -0.304 21.191 1.00 42.62 91 GLY A O 1
ATOM 705 N N . GLU A 1 92 ? -12.197 0.228 22.350 1.00 50.91 92 GLU A N 1
ATOM 706 C CA . GLU A 1 92 ? -12.635 0.493 23.732 1.00 50.91 92 GLU A CA 1
ATOM 707 C C . GLU A 1 92 ? -14.092 0.954 23.955 1.00 50.91 92 GLU A C 1
ATOM 709 O O . GLU A 1 92 ? -14.691 0.663 24.990 1.00 50.91 92 GLU A O 1
ATOM 714 N N . SER A 1 93 ? -14.710 1.618 22.976 1.00 49.66 93 SER A N 1
ATOM 715 C CA . SER A 1 93 ? -16.132 1.991 22.975 1.00 49.66 93 SER A CA 1
ATOM 716 C C . SER A 1 93 ? -17.101 0.808 23.138 1.00 49.66 93 SER A C 1
ATOM 718 O O . SER A 1 93 ? -18.188 0.969 23.700 1.00 49.66 93 SER A O 1
ATOM 720 N N . THR A 1 94 ? -16.706 -0.391 22.699 1.00 51.97 94 THR A N 1
ATOM 721 C CA . THR A 1 94 ? -17.496 -1.618 22.896 1.00 51.97 94 THR A CA 1
ATOM 722 C C . THR A 1 94 ? -17.402 -2.096 24.341 1.00 51.97 94 THR A C 1
ATOM 724 O O . THR A 1 94 ? -18.386 -2.590 24.883 1.00 51.97 94 THR A O 1
ATOM 727 N N . GLY A 1 95 ? -16.254 -1.875 24.991 1.00 54.62 95 GLY A N 1
ATOM 728 C CA . GLY A 1 95 ? -16.037 -2.176 26.402 1.00 54.62 95 GLY A CA 1
ATOM 729 C C . GLY A 1 95 ? -16.947 -1.342 27.294 1.00 54.62 95 GLY A C 1
ATOM 730 O O . GLY A 1 95 ? -17.650 -1.900 28.122 1.00 54.62 95 GLY A O 1
ATOM 731 N N . ILE A 1 96 ? -17.043 -0.029 27.067 1.00 57.12 96 ILE A N 1
ATOM 732 C CA . ILE A 1 96 ? -17.938 0.837 27.857 1.00 57.12 96 ILE A CA 1
ATOM 733 C C . ILE A 1 96 ? -19.400 0.398 27.700 1.00 57.12 96 ILE A C 1
ATOM 735 O O . ILE A 1 96 ? -20.114 0.266 28.693 1.00 57.12 96 ILE A O 1
ATOM 739 N N . ARG A 1 97 ? -19.851 0.107 26.473 1.00 58.94 97 ARG A N 1
ATOM 740 C CA . ARG A 1 97 ? -21.223 -0.373 26.235 1.00 58.94 97 ARG A CA 1
ATOM 741 C C . ARG A 1 97 ? -21.468 -1.750 26.857 1.00 58.94 97 ARG A C 1
ATOM 743 O O . ARG A 1 97 ? -22.513 -1.946 27.467 1.00 58.94 97 ARG A O 1
ATOM 750 N N . ALA A 1 98 ? -20.509 -2.669 26.768 1.00 62.12 98 ALA A N 1
ATOM 751 C CA . ALA A 1 98 ? -20.602 -3.990 27.384 1.00 62.12 98 ALA A CA 1
ATOM 752 C C . ALA A 1 98 ? -20.631 -3.910 28.918 1.00 62.12 98 ALA A C 1
ATOM 754 O O . ALA A 1 98 ? -21.448 -4.580 29.545 1.00 62.12 98 ALA A O 1
ATOM 755 N N . THR A 1 99 ? -19.817 -3.042 29.522 1.00 71.44 99 THR A N 1
ATOM 756 C CA . THR A 1 99 ? -19.791 -2.814 30.973 1.00 71.44 99 THR A CA 1
ATOM 757 C C . THR A 1 99 ? -21.097 -2.196 31.459 1.00 71.44 99 THR A C 1
ATOM 759 O O . THR A 1 99 ? -21.655 -2.652 32.453 1.00 71.44 99 THR A O 1
ATOM 762 N N . VAL A 1 100 ? -21.645 -1.213 30.736 1.00 74.88 100 VAL A N 1
ATOM 763 C CA . VAL A 1 100 ? -22.947 -0.618 31.074 1.00 74.88 100 VAL A CA 1
ATOM 764 C C . VAL A 1 100 ? -24.060 -1.664 30.986 1.00 74.88 100 VAL A C 1
ATOM 766 O O . VAL A 1 100 ? -24.859 -1.779 31.914 1.00 74.88 100 VAL A O 1
ATOM 769 N N . VAL A 1 101 ? -24.090 -2.479 29.927 1.00 77.62 101 VAL A N 1
ATOM 770 C CA . VAL A 1 101 ? -25.081 -3.560 29.780 1.00 77.62 101 VAL A CA 1
ATOM 771 C C . VAL A 1 101 ? -24.937 -4.600 30.897 1.00 77.62 101 VAL A C 1
ATOM 773 O O . VAL A 1 101 ? -25.939 -4.998 31.493 1.00 77.62 101 VAL A O 1
ATOM 776 N N . ALA A 1 102 ? -23.710 -4.992 31.248 1.00 78.31 102 ALA A N 1
ATOM 777 C CA . ALA A 1 102 ? -23.448 -5.931 32.336 1.00 78.31 102 ALA A CA 1
ATOM 778 C C . ALA A 1 102 ? -23.892 -5.380 33.703 1.00 78.31 102 ALA A C 1
ATOM 780 O O . ALA A 1 102 ? -24.542 -6.091 34.471 1.00 78.31 102 ALA A O 1
ATOM 781 N N . CYS A 1 103 ? -23.613 -4.106 33.997 1.00 81.81 103 CYS A N 1
ATOM 782 C CA . CYS A 1 103 ? -24.052 -3.451 35.232 1.00 81.81 103 CYS A CA 1
ATOM 783 C C . CYS A 1 103 ? -25.580 -3.356 35.331 1.00 81.81 103 CYS A C 1
ATOM 785 O O . CYS A 1 103 ? -26.135 -3.581 36.406 1.00 81.81 103 CYS A O 1
ATOM 787 N N . VAL A 1 104 ? -26.272 -3.064 34.225 1.00 88.94 104 VAL A N 1
ATOM 788 C CA . VAL A 1 104 ? -27.743 -3.004 34.197 1.00 88.94 104 VAL A CA 1
ATOM 789 C C . VAL A 1 104 ? -28.357 -4.390 34.434 1.00 88.94 104 VAL A C 1
ATOM 791 O O . VAL A 1 104 ? -29.304 -4.522 35.214 1.00 88.94 104 VAL A O 1
ATOM 794 N N . LEU A 1 105 ? -27.799 -5.442 33.830 1.00 87.75 105 LEU A N 1
ATOM 795 C CA . LEU A 1 105 ? -28.254 -6.819 34.053 1.00 87.75 105 LEU A CA 1
ATOM 796 C C . LEU A 1 105 ? -28.034 -7.268 35.505 1.00 87.75 105 LEU A C 1
ATOM 798 O O . LEU A 1 105 ? -28.944 -7.803 36.133 1.00 87.75 105 LEU A O 1
ATOM 802 N N . LEU A 1 106 ? -26.868 -6.988 36.086 1.00 90.38 106 LEU A N 1
ATOM 803 C CA . LEU A 1 106 ? -26.602 -7.296 37.496 1.00 90.38 106 LEU A CA 1
ATOM 804 C C . LEU A 1 106 ? -27.522 -6.512 38.443 1.00 90.38 106 LEU A C 1
ATOM 806 O O . LEU A 1 106 ? -28.072 -7.084 39.387 1.00 90.38 106 LEU A O 1
ATOM 810 N N . GLY A 1 107 ? -27.737 -5.222 38.175 1.00 89.69 107 GLY A N 1
ATOM 811 C CA . GLY A 1 107 ? -28.612 -4.371 38.982 1.00 89.69 107 GLY A CA 1
ATOM 812 C C . GLY A 1 107 ? -30.068 -4.842 38.978 1.00 89.69 107 GLY A C 1
ATOM 813 O O . GLY A 1 107 ? -30.710 -4.882 40.028 1.00 89.69 107 GLY A O 1
ATOM 814 N N . THR A 1 108 ? -30.582 -5.258 37.818 1.00 91.75 108 THR A N 1
ATOM 815 C CA . THR A 1 108 ? -31.960 -5.762 37.690 1.00 91.75 108 THR A CA 1
ATOM 816 C C . THR A 1 108 ? -32.168 -7.088 38.419 1.00 91.75 108 THR A C 1
ATOM 818 O O . THR A 1 108 ? -33.160 -7.237 39.135 1.00 91.75 108 THR A O 1
ATOM 821 N N . VAL A 1 109 ? -31.216 -8.022 38.329 1.00 92.25 109 VAL A N 1
ATOM 822 C CA . VAL A 1 109 ? -31.275 -9.291 39.075 1.00 92.25 109 VAL A CA 1
ATOM 823 C C . VAL A 1 109 ? -31.254 -9.039 40.585 1.00 92.25 109 VAL A C 1
ATOM 825 O O . VAL A 1 109 ? -32.082 -9.587 41.313 1.00 92.25 109 VAL A O 1
ATOM 828 N N . MET A 1 110 ? -30.370 -8.160 41.064 1.00 91.56 110 MET A N 1
ATOM 829 C CA . MET A 1 110 ? -30.298 -7.813 42.488 1.00 91.56 110 MET A CA 1
ATOM 830 C C . MET A 1 110 ? -31.589 -7.157 42.992 1.00 91.56 110 MET A C 1
ATOM 832 O O . MET A 1 110 ? -32.084 -7.520 44.060 1.00 91.56 110 MET A O 1
ATOM 836 N N . ALA A 1 111 ? -32.178 -6.242 42.218 1.00 92.69 111 ALA A N 1
ATOM 837 C CA . ALA A 1 111 ? -33.452 -5.619 42.567 1.00 92.69 111 ALA A CA 1
ATOM 838 C C . ALA A 1 111 ? -34.581 -6.658 42.694 1.00 92.69 111 ALA A C 1
ATOM 840 O O . ALA A 1 111 ? -35.330 -6.636 43.673 1.00 92.69 111 ALA A O 1
ATOM 841 N N . LEU A 1 112 ? -34.664 -7.613 41.762 1.00 92.50 112 LEU A N 1
ATOM 842 C CA . LEU A 1 112 ? -35.649 -8.697 41.816 1.00 92.50 112 LEU A CA 1
ATOM 843 C C . LEU A 1 112 ? -35.487 -9.550 43.080 1.00 92.50 112 LEU A C 1
ATOM 845 O O . LEU A 1 112 ? -36.463 -9.763 43.801 1.00 92.50 112 LEU A O 1
ATOM 849 N N . VAL A 1 113 ? -34.263 -9.963 43.415 1.00 93.31 113 VAL A N 1
ATOM 850 C CA . VAL A 1 113 ? -33.996 -10.749 44.632 1.00 93.31 113 VAL A CA 1
ATOM 851 C C . VAL A 1 113 ? -34.441 -9.992 45.887 1.00 93.31 113 VAL A C 1
ATOM 853 O O . VAL A 1 113 ? -35.150 -10.551 46.727 1.00 93.31 113 VAL A O 1
ATOM 856 N N . VAL A 1 114 ? -34.102 -8.704 45.998 1.00 92.88 114 VAL A N 1
ATOM 857 C CA . VAL A 1 114 ? -34.505 -7.871 47.144 1.00 92.88 114 VAL A CA 1
ATOM 858 C C . VAL A 1 114 ? -36.028 -7.771 47.247 1.00 92.88 114 VAL A C 1
ATOM 860 O O . VAL A 1 114 ? -36.578 -7.928 48.340 1.00 92.88 114 VAL A O 1
ATOM 863 N N . THR A 1 115 ? -36.736 -7.568 46.131 1.00 91.69 115 THR A N 1
ATOM 864 C CA . THR A 1 115 ? -38.206 -7.485 46.153 1.00 91.69 115 THR A CA 1
ATOM 865 C C . THR A 1 115 ? -38.861 -8.783 46.624 1.00 91.69 115 THR A C 1
ATOM 867 O O . THR A 1 115 ? -39.786 -8.725 47.436 1.00 91.69 115 THR A O 1
ATOM 870 N N . ILE A 1 116 ? -38.346 -9.946 46.208 1.00 91.62 116 ILE A N 1
ATOM 871 C CA . ILE A 1 116 ? -38.848 -11.257 46.644 1.00 91.62 116 ILE A CA 1
ATOM 872 C C . ILE A 1 116 ? -38.639 -11.431 48.150 1.00 91.62 116 ILE A C 1
ATOM 874 O O . ILE A 1 116 ? -39.580 -11.772 48.867 1.00 91.62 116 ILE A O 1
ATOM 878 N N . VAL A 1 117 ? -37.439 -11.139 48.662 1.00 91.81 117 VAL A N 1
ATOM 879 C CA . VAL A 1 117 ? -37.136 -11.259 50.098 1.00 91.81 117 VAL A CA 1
ATOM 880 C C . VAL A 1 117 ? -38.027 -10.333 50.928 1.00 91.81 117 VAL A C 1
ATOM 882 O O . VAL A 1 117 ? -38.596 -10.757 51.938 1.00 91.81 117 VAL A O 1
ATOM 885 N N . VAL A 1 118 ? -38.213 -9.081 50.501 1.00 91.25 118 VAL A N 1
ATOM 886 C CA . VAL A 1 118 ? -39.098 -8.123 51.185 1.00 91.25 118 VAL A CA 1
ATOM 887 C C . VAL A 1 118 ? -40.552 -8.590 51.146 1.00 91.25 118 VAL A C 1
ATOM 889 O O . VAL A 1 118 ? -41.259 -8.495 52.152 1.00 91.25 118 VAL A O 1
ATOM 892 N N . TYR A 1 119 ? -41.013 -9.119 50.014 1.00 91.31 119 TYR A N 1
ATOM 893 C CA . TYR A 1 119 ? -42.370 -9.635 49.882 1.00 91.31 119 TYR A CA 1
ATOM 894 C C . TYR A 1 119 ? -42.611 -10.829 50.813 1.00 91.31 119 TYR A C 1
ATOM 896 O O . TYR A 1 119 ? -43.564 -10.816 51.595 1.00 91.31 119 TYR A O 1
ATOM 904 N N . VAL A 1 120 ? -41.713 -11.818 50.802 1.00 88.88 120 VAL A N 1
ATOM 905 C CA . VAL A 1 120 ? -41.809 -13.023 51.638 1.00 88.88 120 VAL A CA 1
ATOM 906 C C . VAL A 1 120 ? -41.732 -12.668 53.120 1.00 88.88 120 VAL A C 1
ATOM 908 O O . VAL A 1 120 ? -42.582 -13.095 53.898 1.00 88.88 120 VAL A O 1
ATOM 911 N N . THR A 1 121 ? -40.781 -11.829 53.531 1.00 84.69 121 THR A N 1
ATOM 912 C CA . THR A 1 121 ? -40.662 -11.411 54.938 1.00 84.69 121 THR A CA 1
ATOM 913 C C . THR A 1 121 ? -41.888 -10.633 55.416 1.00 84.69 121 THR A C 1
ATOM 915 O O . THR A 1 121 ? -42.364 -10.864 56.529 1.00 84.69 121 THR A O 1
ATOM 918 N N . ARG A 1 122 ? -42.467 -9.757 54.584 1.00 83.38 122 ARG A N 1
ATOM 919 C CA . ARG A 1 122 ? -43.725 -9.064 54.909 1.00 83.38 122 ARG A CA 1
ATOM 920 C C . ARG A 1 122 ? -44.914 -10.023 54.973 1.00 83.38 122 ARG A C 1
ATOM 922 O O . ARG A 1 122 ? -45.734 -9.890 55.881 1.00 83.38 122 ARG A O 1
ATOM 929 N N . ALA A 1 123 ? -45.009 -10.987 54.060 1.00 80.38 123 ALA A N 1
ATOM 930 C CA . ALA A 1 123 ? -46.072 -11.991 54.052 1.00 80.38 123 ALA A CA 1
ATOM 931 C C . ALA A 1 123 ? -46.003 -12.913 55.282 1.00 80.38 123 ALA A C 1
ATOM 933 O O . ALA A 1 123 ? -47.022 -13.159 55.930 1.00 80.38 123 ALA A O 1
ATOM 934 N N . LEU A 1 124 ? -44.801 -13.350 55.666 1.00 76.94 124 LEU A N 1
ATOM 935 C CA . LEU A 1 124 ? -44.571 -14.152 56.869 1.00 76.94 124 LEU A CA 1
ATOM 936 C C . LEU A 1 124 ? -44.879 -13.365 58.146 1.00 76.94 124 LEU A C 1
ATOM 938 O O . LEU A 1 124 ? -45.573 -13.876 59.022 1.00 76.94 124 LEU A O 1
ATOM 942 N N . ARG A 1 125 ? -44.463 -12.093 58.232 1.00 70.75 125 ARG A N 1
ATOM 943 C CA . ARG A 1 125 ? -44.819 -11.217 59.363 1.00 70.75 125 ARG A CA 1
ATOM 944 C C . ARG A 1 125 ? -46.325 -10.980 59.469 1.00 70.75 125 ARG A C 1
ATOM 946 O O . ARG A 1 125 ? -46.843 -10.917 60.581 1.00 70.75 125 ARG A O 1
ATOM 953 N N . LYS A 1 126 ? -47.042 -10.872 58.343 1.00 70.19 126 LYS A N 1
ATOM 954 C CA . LYS A 1 126 ? -48.512 -10.814 58.352 1.00 70.19 126 LYS A CA 1
ATOM 955 C C . LYS A 1 126 ? -49.100 -12.110 58.908 1.00 70.19 126 LYS A C 1
ATOM 957 O O . LYS A 1 12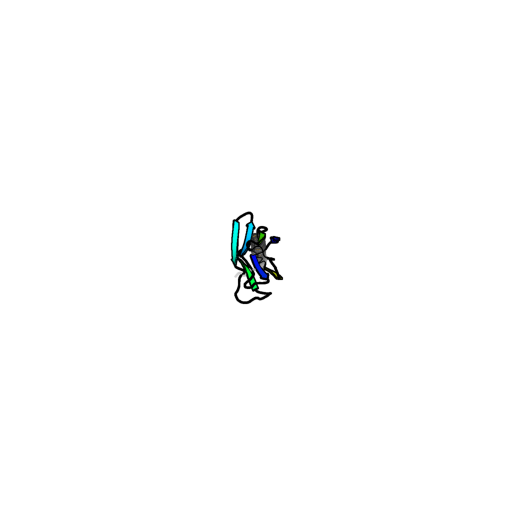6 ? -49.862 -12.029 59.861 1.00 70.19 126 LYS A O 1
ATOM 962 N N . LYS A 1 127 ? -48.676 -13.283 58.419 1.00 63.28 127 LYS A N 1
ATOM 963 C CA . LYS A 1 127 ? -49.137 -14.580 58.951 1.00 63.28 127 LYS A CA 1
ATOM 964 C C . LYS A 1 127 ? -48.831 -14.772 60.439 1.00 63.28 127 LYS A C 1
ATOM 966 O O . LYS A 1 127 ? -49.680 -15.295 61.145 1.00 63.28 127 LYS A O 1
ATOM 971 N N . GLN A 1 128 ? -47.685 -14.317 60.943 1.00 58.72 128 GLN A N 1
ATOM 972 C CA . GLN A 1 128 ? -47.378 -14.387 62.380 1.00 58.72 128 GLN A CA 1
ATOM 973 C C . GLN A 1 128 ? -48.263 -13.459 63.223 1.00 58.72 128 GLN A C 1
ATOM 975 O O . GLN A 1 128 ? -48.660 -13.833 64.321 1.00 58.72 128 GLN A O 1
ATOM 980 N N . ARG A 1 129 ? -48.636 -12.283 62.702 1.00 54.53 129 ARG A N 1
ATOM 981 C CA . ARG A 1 129 ? -49.593 -11.390 63.376 1.00 54.53 129 ARG A CA 1
ATOM 982 C C . ARG A 1 129 ? -51.030 -11.915 63.353 1.00 54.53 129 ARG A C 1
ATOM 984 O O . ARG A 1 129 ? -51.787 -11.579 64.251 1.00 54.53 129 ARG A O 1
ATOM 991 N N . THR A 1 130 ? -51.408 -12.731 62.367 1.00 54.47 130 THR A N 1
ATOM 992 C CA . THR A 1 130 ? -52.756 -13.334 62.289 1.00 54.47 130 THR A CA 1
ATOM 993 C C . THR A 1 130 ? -52.839 -14.730 62.922 1.00 54.47 130 THR A C 1
ATOM 995 O O . THR A 1 130 ? -53.920 -15.154 63.306 1.00 54.47 130 THR A O 1
ATOM 998 N N . GLY A 1 131 ? -51.718 -15.447 63.053 1.00 50.09 131 GLY A N 1
ATOM 999 C CA . GLY A 1 131 ? -51.647 -16.812 63.598 1.00 50.09 131 GLY A CA 1
ATOM 1000 C C . GLY A 1 131 ? -51.212 -16.915 65.064 1.00 50.09 131 GLY A C 1
ATOM 1001 O O . GLY A 1 131 ? -51.152 -18.018 65.594 1.00 50.09 131 GLY A O 1
ATOM 1002 N N . GLY A 1 132 ? -50.899 -15.795 65.725 1.00 44.88 132 GLY A N 1
ATOM 1003 C CA . GLY A 1 132 ? -50.494 -15.764 67.138 1.00 44.88 132 GLY A CA 1
ATOM 1004 C C . GLY A 1 132 ? -51.642 -15.667 68.151 1.00 44.88 132 GLY A C 1
ATOM 1005 O O . GLY A 1 132 ? -51.373 -15.603 69.343 1.00 44.88 132 GLY A O 1
ATOM 1006 N N . PHE A 1 133 ? -52.904 -15.636 67.703 1.00 46.12 133 PHE A N 1
ATOM 1007 C CA . PHE A 1 133 ? -54.073 -15.367 68.555 1.00 46.12 133 PHE A CA 1
ATOM 1008 C C . PHE A 1 133 ? -55.032 -16.564 68.686 1.00 46.12 133 PHE A C 1
ATOM 1010 O O . PHE A 1 133 ? -56.218 -16.367 68.857 1.00 46.12 133 PHE A O 1
ATOM 1017 N N . TRP A 1 134 ? -54.562 -17.811 68.593 1.00 42.47 134 TRP A N 1
ATOM 1018 C CA . TRP A 1 134 ? -55.357 -18.968 69.039 1.00 42.47 134 TRP A CA 1
ATOM 1019 C C . TRP A 1 134 ? -54.440 -20.091 69.542 1.00 42.47 134 TRP A C 1
ATOM 1021 O O . TRP A 1 134 ? -54.159 -21.061 68.842 1.00 42.47 134 TRP A O 1
ATOM 1031 N N . ARG A 1 135 ? -53.992 -19.982 70.795 1.00 39.41 135 ARG A N 1
ATOM 1032 C CA . ARG A 1 135 ? -54.001 -21.143 71.690 1.00 39.41 135 ARG A CA 1
ATOM 1033 C C . ARG A 1 135 ? -54.947 -20.805 72.827 1.00 39.41 135 ARG A C 1
ATOM 1035 O O . ARG A 1 135 ? -54.636 -20.003 73.693 1.00 39.41 135 ARG A O 1
ATOM 1042 N N . VAL A 1 136 ? -56.133 -21.375 72.680 1.00 46.69 136 VAL A N 1
ATOM 1043 C CA . VAL A 1 136 ? -57.213 -21.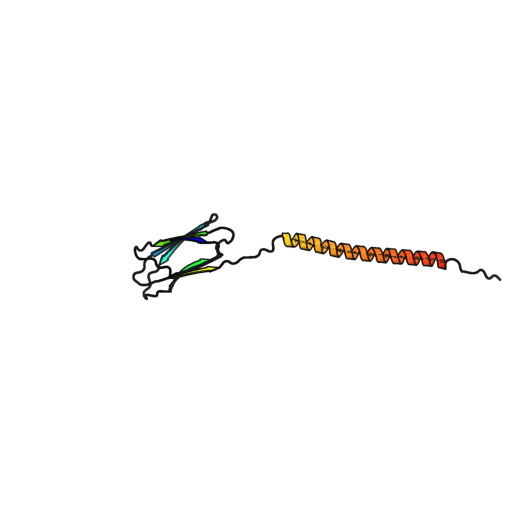455 73.651 1.00 46.69 136 VAL A CA 1
ATOM 1044 C C . VAL A 1 136 ? -56.674 -22.049 74.945 1.00 46.69 136 VAL A C 1
ATOM 1046 O O . VAL A 1 136 ? -56.073 -23.125 74.930 1.00 46.69 136 VAL A O 1
ATOM 1049 N N . ASP A 1 137 ? -56.931 -21.345 76.040 1.00 49.81 137 ASP A N 1
ATOM 1050 C CA . ASP A 1 137 ? -57.113 -21.956 77.345 1.00 49.81 137 ASP A CA 1
ATOM 1051 C C . ASP A 1 137 ? -58.189 -23.040 77.236 1.00 49.81 137 ASP A C 1
ATOM 1053 O O . ASP A 1 137 ? -59.301 -22.768 76.780 1.00 49.81 137 ASP A O 1
ATOM 1057 N N . VAL A 1 138 ? -57.871 -24.250 77.690 1.00 39.59 138 VAL A N 1
ATOM 1058 C CA . VAL A 1 138 ? -58.856 -25.142 78.306 1.00 39.59 138 VAL A CA 1
ATOM 1059 C C . VAL A 1 138 ? -58.173 -25.784 79.517 1.00 39.59 138 VAL A C 1
ATOM 1061 O O . VAL A 1 138 ? -57.374 -26.706 79.388 1.00 39.59 138 VAL A O 1
ATOM 1064 N N . VAL A 1 139 ? -58.453 -25.194 80.679 1.00 39.03 139 VAL A N 1
ATOM 1065 C CA . VAL A 1 139 ? -58.422 -25.790 82.030 1.00 39.03 139 VAL A CA 1
ATOM 1066 C C . VAL A 1 139 ? -59.768 -26.523 82.227 1.00 39.03 139 VAL A C 1
ATOM 1068 O O . VAL A 1 139 ? -60.733 -26.085 81.588 1.00 39.03 139 VAL A O 1
ATOM 1071 N N . PRO A 1 140 ? -59.940 -27.531 83.111 1.00 43.19 140 PRO A N 1
ATOM 1072 C CA . PRO A 1 140 ? -58.999 -28.240 83.993 1.00 43.19 140 PRO A CA 1
ATOM 1073 C C . PRO A 1 140 ? -58.764 -29.719 83.632 1.00 43.19 140 PRO A C 1
ATOM 1075 O O . PRO A 1 140 ? -59.562 -30.302 82.864 1.00 43.19 140 PRO A O 1
#

Sequence (140 aa):
MFMELNASTFVMYGPCGPKHGLMRVTIDNKIQSQQQIVNTSRPIASNSCLLFQAWSLSVLSLDQVLIENLGGGMLGVERFNVTTLQIYYVGESTGIRATVVACVLLGTVMALVVTIVVYVTRALRKKQRTGGFWRVDVVP

Foldseek 3Di:
DKDKDLFQKKWWWFKAEQLAAKKKKWKDWPVDIDIDIWGRYDHDIDGTDTGDMDHRDDNPTIIMIDMDGPNPDDDDTDDMGGHHDPPPPPDPVVVVVVVVVVVVVVVVVVVVVVVVVVVVVVVVVVCCVVVVPDPDDDDD

Secondary structure (DSSP, 8-state):
-EEEE--SEEEEEEEEBTT--EEEEEEE-SS-EEEEEEE-B-SS-EEEEEEEEE-S--TTSPEEEEEEESSSS-----EEEEE--------THHHHHHHHHHHHHHHHHHHHHHHHHHHHHHHHHHHHHHHSS-------

Radius of gyration: 38.05 Å; chains: 1; bounding box: 75×39×108 Å

Organism: NCBI:txid456999